Protein AF-A0A519LIJ9-F1 (afdb_monomer)

Solvent-accessible surface area (backbone atoms only — not comparable to full-atom values): 8384 Å² total; per-residue (Å²): 132,85,78,81,72,78,84,76,59,43,42,56,76,74,55,49,62,75,61,41,42,71,40,73,87,28,46,74,71,52,28,52,44,51,52,51,51,30,61,72,61,62,35,51,76,47,70,71,61,56,77,72,38,86,88,65,50,74,67,36,50,51,51,48,61,74,46,33,39,59,84,62,71,52,95,62,85,59,42,48,68,72,75,59,50,60,76,62,45,32,67,41,87,88,27,52,56,72,49,24,49,50,51,54,51,48,35,77,74,73,47,76,53,84,50,63,71,58,54,54,72,43,86,86,50,64,61,94,45,40,74,66,53,46,75,47,48,36,100

Sequence (139 aa):
FTKKEKITLIDINQATQEDLVKIYGVGEALSSRILKQKEILGGFVSMDQLTEVWGLSPEVLYELNAHFKVYALPNFKKIPINDISLKELAQFPYFKYALAKQIITYRSMNGDFENIEDLAKIKGFPVEKAKIISLYLEF

Mean predicted aligned error: 4.39 Å

Secondary structure (DSSP, 8-state):
--------PEETTT--HHHHHTSTT--HHHHHHHHHHHHHHTS-SSGGGGGGSTT--HHHHHHHHHHEE--S---PPPEETTT--HHHHTTSTT--HHHHHHHHHHHHHH----SHHHHHTSTT--GGGHHHHHTTEE-

pLDDT: mean 93.41, std 10.85, range [40.66, 98.44]

Foldseek 3Di:
DPPPPPLPAAALLPDDLVNLCVFPPRDSVQSVQSVVLCVLQVHDPFLVSSVVRPPQDPVSSVSNVSRHGNPDDRPDDADALLPDDLVVQCSHPQDHSVLSVQSVVCCVVPNDDPALVSSVVGPPRPPVCSVVSRVRHDD

Radius of gyration: 17.84 Å; Cα contacts (8 Å, |Δi|>4): 144; chains: 1; bounding box: 52×22×47 Å

Nearest PDB structures (foldseek):
  8dss-assembly1_B  TM=8.413E-01  e=9.266E-03  Geobacillus stearothermophilus ATCC 7953
  2edu-assembly1_A  TM=7.981E-01  e=2.517E-01  Homo sapiens
  2oce-assembly1_A  TM=5.602E-01  e=5.238E-02  Pseudomonas aeruginosa PAO1
  3bzk-assembly1_A  TM=4.639E-01  e=2.736E-02  Pseudomonas aeruginosa
  5ol9-assembly1_A  TM=8.699E-01  e=1.277E+00  Homo sapiens

Structure (mmCIF, N/CA/C/O backbone):
data_AF-A0A519LIJ9-F1
#
_entry.id   AF-A0A519LIJ9-F1
#
loop_
_atom_site.group_PDB
_atom_site.id
_atom_site.type_symbol
_atom_site.label_atom_id
_atom_site.label_alt_id
_atom_site.label_comp_id
_atom_site.label_asym_id
_atom_site.label_entity_id
_atom_site.label_seq_id
_atom_site.pdbx_PDB_ins_code
_atom_site.Cartn_x
_atom_site.Cartn_y
_atom_site.Cartn_z
_atom_site.occupancy
_atom_site.B_iso_or_equiv
_atom_site.auth_seq_id
_atom_site.auth_comp_id
_atom_site.auth_asym_id
_atom_site.auth_atom_id
_atom_site.pdbx_PDB_model_num
ATOM 1 N N . PHE A 1 1 ? -36.234 -8.475 23.814 1.00 40.66 1 PHE A N 1
ATOM 2 C CA . PHE A 1 1 ? -35.790 -8.593 22.412 1.00 40.66 1 PHE A CA 1
ATOM 3 C C . PHE A 1 1 ? -34.595 -7.681 22.208 1.00 40.66 1 PHE A C 1
ATOM 5 O O . PHE A 1 1 ? -34.769 -6.470 22.145 1.00 40.66 1 PHE A O 1
ATOM 12 N N . THR A 1 2 ? -33.383 -8.229 22.195 1.00 43.28 2 THR A N 1
ATOM 13 C CA . THR A 1 2 ? -32.171 -7.442 21.947 1.00 43.28 2 THR A CA 1
ATOM 14 C C . THR A 1 2 ? -32.176 -7.048 20.475 1.00 43.28 2 THR A C 1
ATOM 16 O O . THR A 1 2 ? -32.099 -7.903 19.592 1.00 43.28 2 THR A O 1
ATOM 19 N N . LYS A 1 3 ? -32.382 -5.758 20.209 1.00 46.19 3 LYS A N 1
ATOM 20 C CA . LYS A 1 3 ? -32.336 -5.169 18.872 1.00 46.19 3 LYS A CA 1
ATOM 21 C C . LYS A 1 3 ? -30.927 -5.451 18.338 1.00 46.19 3 LYS A C 1
ATOM 23 O O . LYS A 1 3 ? -29.969 -4.919 18.882 1.00 46.19 3 LYS A O 1
ATOM 28 N N . LYS A 1 4 ? -30.783 -6.347 17.352 1.00 48.00 4 LYS A N 1
ATOM 29 C CA . LYS A 1 4 ? -29.522 -6.502 16.610 1.00 48.00 4 LYS A CA 1
ATOM 30 C C . LYS A 1 4 ? -29.257 -5.155 15.946 1.00 48.00 4 LYS A C 1
ATOM 32 O O . LYS A 1 4 ? -29.881 -4.844 14.931 1.00 48.00 4 LYS A O 1
ATOM 37 N N . GLU A 1 5 ? -28.425 -4.327 16.564 1.00 51.50 5 GLU A N 1
ATOM 38 C CA . GLU A 1 5 ? -27.929 -3.118 15.926 1.00 51.50 5 GLU A CA 1
ATOM 39 C C . GLU A 1 5 ? -27.228 -3.551 14.640 1.00 51.50 5 GLU A C 1
ATOM 41 O O . GLU A 1 5 ? -26.376 -4.443 14.641 1.00 51.50 5 GLU A O 1
ATOM 46 N N . LYS A 1 6 ? -27.660 -2.990 13.508 1.00 51.81 6 LYS A N 1
ATOM 47 C CA . LYS A 1 6 ? -26.909 -3.127 12.265 1.00 51.81 6 LYS A CA 1
ATOM 48 C C . LYS A 1 6 ? -25.555 -2.483 12.528 1.00 51.81 6 LYS A C 1
ATOM 50 O O . LYS A 1 6 ? -25.492 -1.265 12.650 1.00 51.81 6 LYS A O 1
ATOM 55 N N . ILE A 1 7 ? -24.504 -3.291 12.602 1.00 60.12 7 ILE A N 1
ATOM 56 C CA . ILE A 1 7 ? -23.131 -2.799 12.550 1.00 60.12 7 ILE A CA 1
ATOM 57 C C . ILE A 1 7 ? -22.961 -2.196 11.154 1.00 60.12 7 ILE A C 1
ATOM 59 O O . ILE A 1 7 ? -22.754 -2.903 10.168 1.00 60.12 7 ILE A O 1
ATOM 63 N N . THR A 1 8 ? -23.172 -0.890 11.034 1.00 69.50 8 THR A N 1
ATOM 64 C CA . THR A 1 8 ? -22.807 -0.138 9.837 1.00 69.50 8 THR A CA 1
ATOM 65 C C . THR A 1 8 ? -21.305 0.055 9.874 1.00 69.50 8 THR A C 1
ATOM 67 O O . THR A 1 8 ? -20.809 0.879 10.637 1.00 69.50 8 THR A O 1
ATOM 70 N N . LEU A 1 9 ? -20.597 -0.740 9.071 1.00 84.06 9 LEU A N 1
ATOM 71 C CA . LEU A 1 9 ? -19.153 -0.617 8.909 1.00 84.06 9 LEU A CA 1
ATOM 72 C C . LEU A 1 9 ? -18.823 0.775 8.368 1.00 84.06 9 LEU A C 1
ATOM 74 O O . LEU A 1 9 ? -19.487 1.242 7.437 1.00 84.06 9 LEU A O 1
ATOM 78 N N . ILE A 1 10 ? -17.797 1.403 8.928 1.00 91.94 10 ILE A N 1
ATOM 79 C CA . ILE A 1 10 ? -17.281 2.702 8.483 1.00 91.94 10 ILE A CA 1
ATOM 80 C C . ILE A 1 10 ? -16.267 2.464 7.353 1.00 91.94 10 ILE A C 1
ATOM 82 O O . ILE A 1 10 ? -15.589 1.434 7.325 1.00 91.94 10 ILE A O 1
ATOM 86 N N . ASP A 1 11 ? -16.152 3.393 6.400 1.00 95.38 11 ASP A N 1
ATOM 87 C CA . ASP A 1 11 ? -15.050 3.325 5.436 1.00 95.38 11 ASP A CA 1
ATOM 88 C C . ASP A 1 11 ? -13.720 3.601 6.151 1.00 95.38 11 ASP A C 1
ATOM 90 O O . ASP A 1 11 ? -13.544 4.678 6.724 1.00 95.38 11 ASP A O 1
ATOM 94 N N . ILE A 1 12 ? -12.764 2.671 6.096 1.00 96.81 12 ILE A N 1
ATOM 95 C CA . ILE A 1 12 ? -11.441 2.846 6.719 1.00 96.81 12 ILE A CA 1
ATOM 96 C C . ILE A 1 12 ? -10.719 4.101 6.208 1.00 96.81 12 ILE A C 1
ATOM 98 O O . ILE A 1 12 ? -9.953 4.734 6.936 1.00 96.81 12 ILE A O 1
ATOM 102 N N . ASN A 1 13 ? -10.982 4.512 4.965 1.00 96.81 13 ASN A N 1
ATOM 103 C CA . ASN A 1 13 ? -10.385 5.711 4.396 1.00 96.81 13 ASN A CA 1
ATOM 104 C C . ASN A 1 13 ? -10.968 7.000 4.986 1.00 96.81 13 ASN A C 1
ATOM 106 O O . ASN A 1 13 ? -10.264 8.012 5.029 1.00 96.81 13 ASN A O 1
ATOM 110 N N . GLN A 1 14 ? -12.200 6.945 5.497 1.00 95.31 14 GLN A N 1
ATOM 111 C CA . GLN A 1 14 ? -12.881 8.049 6.182 1.00 95.31 14 GLN A CA 1
ATOM 112 C C . GLN A 1 14 ? -12.720 8.001 7.707 1.00 95.31 14 GLN A C 1
ATOM 114 O O . GLN A 1 14 ? -13.054 8.973 8.377 1.00 95.31 14 GLN A O 1
ATOM 119 N N . ALA A 1 15 ? -12.190 6.904 8.256 1.00 95.69 15 ALA A N 1
ATOM 120 C CA . ALA A 1 15 ? -11.981 6.754 9.690 1.00 95.69 15 ALA A CA 1
ATOM 121 C C . ALA A 1 15 ? -11.033 7.834 10.239 1.00 95.69 15 ALA A C 1
ATOM 123 O O . ALA A 1 15 ? -9.942 8.066 9.690 1.00 95.69 15 ALA A O 1
ATOM 124 N N . THR A 1 16 ? -11.450 8.465 11.338 1.00 96.69 16 THR A N 1
ATOM 125 C CA . THR A 1 16 ? -10.621 9.395 12.115 1.00 96.69 16 THR A CA 1
ATOM 126 C C . THR A 1 16 ? -9.837 8.657 13.201 1.00 96.69 16 THR A C 1
ATOM 128 O O . THR A 1 16 ? -10.018 7.457 13.428 1.00 96.69 16 THR A O 1
ATOM 131 N N . GLN A 1 17 ? -8.947 9.365 13.903 1.00 97.19 17 GLN A N 1
ATOM 132 C CA . GLN A 1 17 ? -8.235 8.780 15.038 1.00 97.19 17 GLN A CA 1
ATOM 133 C C . GLN A 1 17 ? -9.209 8.342 16.139 1.00 97.19 17 GLN A C 1
ATOM 135 O O . GLN A 1 17 ? -9.054 7.260 16.703 1.00 97.19 17 GLN A O 1
ATOM 140 N N . GLU A 1 18 ? -10.234 9.152 16.400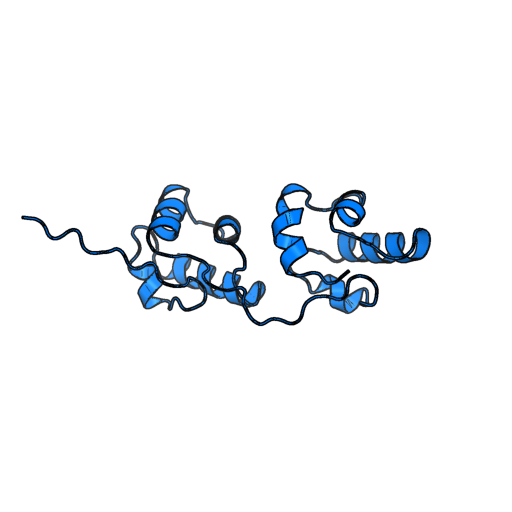 1.00 96.62 18 GLU A N 1
ATOM 141 C CA . GLU A 1 18 ? -11.272 8.884 17.394 1.00 96.62 18 GLU A CA 1
ATOM 142 C C . GLU A 1 18 ? -12.078 7.630 17.050 1.00 96.62 18 GLU A C 1
ATOM 144 O O . GLU A 1 18 ? -12.467 6.892 17.951 1.00 96.62 18 GLU A O 1
ATOM 149 N N . ASP A 1 19 ? -12.324 7.360 15.766 1.00 96.62 19 ASP A N 1
ATOM 150 C CA . ASP A 1 19 ? -13.001 6.133 15.343 1.00 96.62 19 ASP A CA 1
ATOM 151 C C . ASP A 1 19 ? -12.127 4.896 15.534 1.00 96.62 19 ASP A C 1
ATOM 153 O O . ASP A 1 19 ? -12.615 3.862 15.986 1.00 96.62 19 ASP A O 1
ATOM 157 N N . LEU A 1 20 ? -10.830 5.007 15.242 1.00 97.38 20 LEU A N 1
ATOM 158 C CA . LEU A 1 20 ? -9.885 3.901 15.393 1.00 97.38 20 LEU A CA 1
ATOM 159 C C . LEU A 1 20 ? -9.658 3.537 16.864 1.00 97.38 20 LEU A C 1
ATOM 161 O O . LEU A 1 20 ? -9.615 2.355 17.184 1.00 97.38 20 LEU A O 1
ATOM 165 N N . VAL A 1 21 ? -9.554 4.521 17.763 1.00 97.38 21 VAL A N 1
ATOM 166 C CA . VAL A 1 21 ? -9.304 4.276 19.199 1.00 97.38 21 VAL A CA 1
ATOM 167 C C . VAL A 1 21 ? -10.494 3.604 19.906 1.00 97.38 21 VAL A C 1
ATOM 169 O O . VAL A 1 21 ? -10.325 2.990 20.957 1.00 97.38 21 VAL A O 1
ATOM 172 N N . LYS A 1 22 ? -11.703 3.649 19.326 1.00 95.38 22 LYS A N 1
ATOM 173 C CA . LYS A 1 22 ? -12.862 2.891 19.839 1.00 95.38 22 LYS A CA 1
ATOM 174 C C . LYS A 1 22 ? -12.698 1.379 19.672 1.00 95.38 22 LYS A C 1
ATOM 176 O O . LYS A 1 22 ? -13.404 0.622 20.336 1.00 95.38 22 LYS A O 1
ATOM 181 N N . ILE A 1 23 ? -11.807 0.936 18.785 1.00 95.75 23 ILE A N 1
ATOM 182 C CA . ILE A 1 23 ? -11.583 -0.483 18.531 1.00 95.75 23 ILE A CA 1
ATOM 183 C C . ILE A 1 23 ? -10.745 -1.082 19.652 1.00 95.75 23 ILE A C 1
ATOM 185 O O . ILE A 1 23 ? -9.678 -0.574 20.005 1.00 95.75 23 ILE A O 1
ATOM 189 N N . TYR A 1 24 ? -11.215 -2.202 20.195 1.00 94.50 24 TYR A N 1
ATOM 190 C CA . TYR A 1 24 ? -10.497 -2.906 21.245 1.00 94.50 24 TYR A CA 1
ATOM 191 C C . TYR A 1 24 ? -9.078 -3.278 20.786 1.00 94.50 24 TYR A C 1
ATOM 193 O O . TYR A 1 24 ? -8.873 -3.850 19.718 1.00 94.50 24 TYR A O 1
ATOM 201 N N . GLY A 1 25 ? -8.086 -2.920 21.603 1.00 95.00 25 GLY A N 1
ATOM 202 C CA . GLY A 1 25 ? -6.671 -3.136 21.301 1.00 95.00 25 GLY A CA 1
ATOM 203 C C . GLY A 1 25 ? -6.025 -2.074 20.403 1.00 95.00 25 GLY A C 1
ATOM 204 O O . GLY A 1 25 ? -4.813 -2.131 20.210 1.00 95.00 25 GLY A O 1
ATOM 205 N N . VAL A 1 26 ? -6.764 -1.068 19.916 1.00 97.50 26 VAL A N 1
ATOM 206 C CA . VAL A 1 26 ? -6.208 0.083 19.185 1.00 97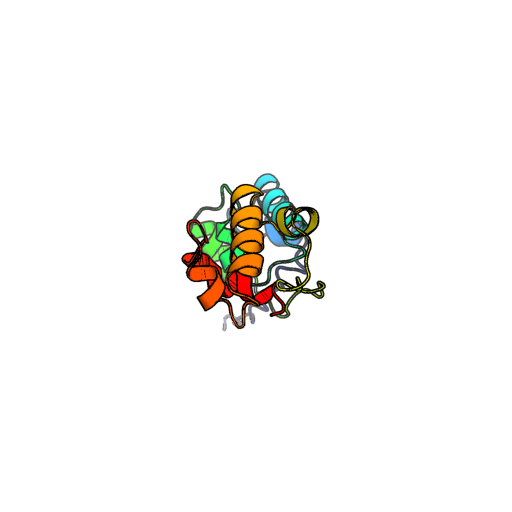.50 26 VAL A CA 1
ATOM 207 C C . VAL A 1 26 ? -6.112 1.294 20.114 1.00 97.50 26 VAL A C 1
ATOM 209 O O . VAL A 1 26 ? -7.083 1.996 20.358 1.00 97.50 26 VAL A O 1
ATOM 212 N N . GLY A 1 27 ? -4.916 1.566 20.636 1.00 96.56 27 GLY A N 1
ATOM 213 C CA . GLY A 1 27 ? -4.622 2.821 21.344 1.00 96.56 27 GLY A CA 1
ATOM 214 C C . GLY A 1 27 ? -4.117 3.929 20.411 1.00 96.56 27 GLY A C 1
ATOM 215 O O . GLY A 1 27 ? -3.895 3.697 19.221 1.00 96.56 27 GLY A O 1
ATOM 216 N N . GLU A 1 28 ? -3.826 5.110 20.971 1.00 97.12 28 GLU A N 1
ATOM 217 C CA . GLU A 1 28 ? -3.351 6.293 20.223 1.00 97.12 28 GLU A CA 1
ATOM 218 C C . GLU A 1 28 ? -2.140 6.013 19.317 1.00 97.12 28 GLU A C 1
ATOM 220 O O . GLU A 1 28 ? -2.035 6.526 18.200 1.00 97.12 28 GLU A O 1
ATOM 225 N N . ALA A 1 29 ? -1.212 5.174 19.782 1.00 97.44 29 ALA A N 1
ATOM 226 C CA . ALA A 1 29 ? -0.021 4.822 19.021 1.00 97.44 29 ALA A CA 1
ATOM 227 C C . ALA A 1 29 ? -0.353 3.985 17.775 1.00 97.44 29 ALA A C 1
ATOM 229 O O . ALA A 1 29 ? 0.226 4.213 16.713 1.00 97.44 29 ALA A O 1
ATOM 230 N N . LEU A 1 30 ? -1.273 3.022 17.886 1.00 97.94 30 LEU A N 1
ATOM 231 C CA . LEU A 1 30 ? -1.670 2.166 16.766 1.00 97.94 30 LEU A CA 1
ATOM 232 C C . LEU A 1 30 ? -2.574 2.919 15.792 1.00 97.94 30 LEU A C 1
ATOM 234 O O . LEU A 1 30 ? -2.344 2.839 14.587 1.00 97.94 30 LEU A O 1
ATOM 238 N N . SER A 1 31 ? -3.514 3.727 16.291 1.00 98.06 31 SER A N 1
ATOM 239 C CA . SER A 1 31 ? -4.347 4.582 15.441 1.00 98.06 31 SER A CA 1
ATOM 240 C C . SER A 1 31 ? -3.490 5.535 14.601 1.00 98.06 31 SER A C 1
ATOM 242 O O . SER A 1 31 ? -3.690 5.651 13.395 1.00 98.06 31 SER A O 1
ATOM 244 N N . SER A 1 32 ? -2.464 6.147 15.206 1.00 98.19 32 SER A N 1
ATOM 245 C CA . SER A 1 32 ? -1.532 7.039 14.502 1.00 98.19 32 SER A CA 1
ATOM 246 C C . SER A 1 32 ? -0.749 6.313 13.404 1.00 98.19 32 SER A C 1
ATOM 248 O O . SER A 1 32 ? -0.514 6.868 12.333 1.00 9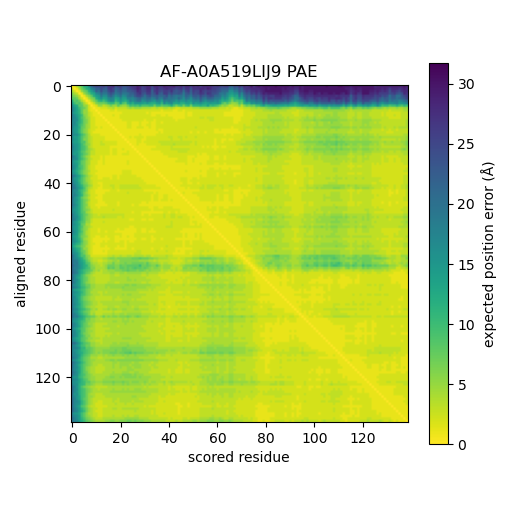8.19 32 SER A O 1
ATOM 250 N N . ARG A 1 33 ? -0.357 5.051 13.632 1.00 98.25 33 ARG A N 1
ATOM 251 C CA . ARG A 1 33 ? 0.327 4.236 12.614 1.00 98.25 33 ARG A CA 1
ATOM 252 C C . ARG A 1 33 ? -0.596 3.856 11.464 1.00 98.25 33 ARG A C 1
ATOM 254 O O . ARG A 1 33 ? -0.153 3.910 10.323 1.00 98.25 33 ARG A O 1
ATOM 261 N N . ILE A 1 34 ? -1.852 3.507 11.748 1.00 98.44 34 ILE A N 1
ATOM 262 C CA . ILE A 1 34 ? -2.860 3.210 10.719 1.00 98.44 34 ILE A CA 1
ATOM 263 C C . ILE A 1 34 ? -3.072 4.439 9.830 1.00 98.44 34 ILE A C 1
ATOM 265 O O . ILE A 1 34 ? -3.004 4.328 8.608 1.00 98.44 34 ILE A O 1
ATOM 269 N N . LEU A 1 35 ? -3.259 5.620 10.428 1.00 98.12 35 LEU A N 1
ATOM 270 C CA . LEU A 1 35 ? -3.437 6.867 9.679 1.00 98.12 35 LEU A CA 1
ATOM 271 C C . LEU A 1 35 ? -2.193 7.227 8.859 1.00 98.12 35 LEU A C 1
ATOM 273 O O . LEU A 1 35 ? -2.312 7.535 7.677 1.00 98.12 35 LEU A O 1
ATOM 277 N N . LYS A 1 36 ? -0.994 7.090 9.432 1.00 97.75 36 LYS A N 1
ATOM 278 C CA . LYS A 1 36 ? 0.257 7.300 8.692 1.00 97.75 36 LYS A CA 1
ATOM 279 C C . LYS A 1 36 ? 0.415 6.320 7.526 1.00 97.75 36 LYS A C 1
ATOM 281 O O . LYS A 1 36 ? 0.869 6.706 6.453 1.00 97.75 36 LYS A O 1
ATOM 286 N N . GLN A 1 37 ? 0.041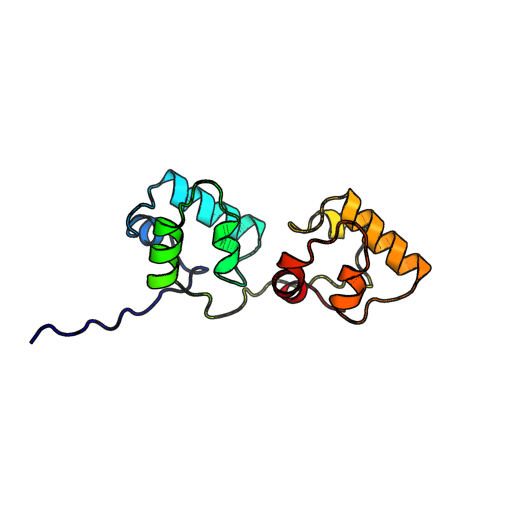 5.054 7.710 1.00 97.75 37 GLN A N 1
ATOM 287 C CA . GLN A 1 37 ? 0.064 4.071 6.628 1.00 97.75 37 GLN A CA 1
ATOM 288 C C . GLN A 1 37 ? -0.933 4.441 5.522 1.00 97.75 37 GLN A C 1
ATOM 290 O O . GLN A 1 37 ? -0.587 4.344 4.345 1.00 97.75 37 GLN A O 1
ATOM 295 N N . LYS A 1 38 ? -2.129 4.923 5.889 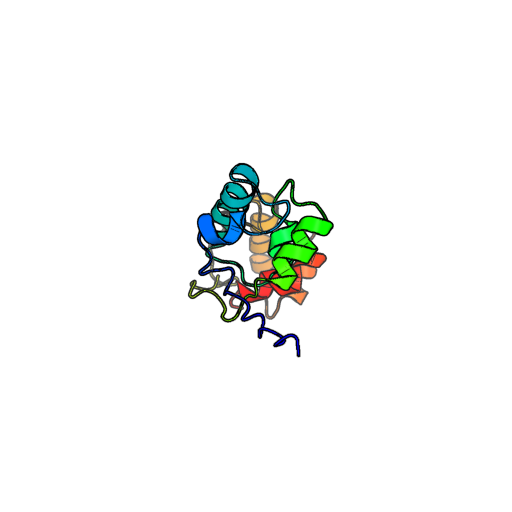1.00 96.56 38 LYS A N 1
ATOM 296 C CA . LYS A 1 38 ? -3.119 5.458 4.945 1.00 96.56 38 LYS A CA 1
ATOM 297 C C . LYS A 1 38 ? -2.518 6.582 4.100 1.00 96.56 38 LYS A C 1
ATOM 299 O O . LYS A 1 38 ? -2.646 6.550 2.882 1.00 96.56 38 LYS A O 1
ATOM 304 N N . GLU A 1 39 ? -1.831 7.537 4.726 1.00 94.81 39 GLU A N 1
ATOM 305 C CA . GLU A 1 39 ? -1.167 8.648 4.027 1.00 94.81 39 GLU A CA 1
ATOM 306 C C . GLU A 1 39 ? -0.083 8.163 3.055 1.00 94.81 39 GLU A C 1
ATOM 308 O O . GLU A 1 39 ? -0.070 8.584 1.902 1.00 94.81 39 GLU A O 1
ATOM 313 N N . ILE A 1 40 ? 0.783 7.237 3.485 1.00 93.81 40 ILE A N 1
ATOM 314 C CA . ILE A 1 40 ? 1.851 6.666 2.643 1.00 93.81 40 ILE A CA 1
ATOM 315 C C . ILE A 1 40 ? 1.278 5.978 1.396 1.00 93.81 40 ILE A C 1
ATOM 317 O O . ILE A 1 40 ? 1.861 6.072 0.318 1.00 93.81 40 ILE A O 1
ATOM 321 N N . LEU A 1 41 ? 0.149 5.280 1.539 1.00 94.25 41 LEU A N 1
ATOM 322 C CA . LEU A 1 41 ? -0.506 4.551 0.450 1.00 94.25 41 LEU A CA 1
ATOM 323 C C . LEU A 1 41 ? -1.417 5.431 -0.422 1.00 94.25 41 LEU A C 1
ATOM 325 O O . LEU A 1 41 ? -1.890 4.960 -1.455 1.00 94.25 41 LEU A O 1
ATOM 329 N N . GLY A 1 42 ? -1.688 6.677 -0.017 1.00 92.56 42 GLY A N 1
ATOM 330 C CA . GLY A 1 42 ? -2.707 7.520 -0.654 1.00 92.56 42 GLY A CA 1
ATOM 331 C C . GLY A 1 42 ? -4.140 7.020 -0.419 1.00 92.56 42 GLY A C 1
ATOM 332 O O . GLY A 1 42 ? -5.042 7.327 -1.196 1.00 92.56 42 GLY A O 1
ATOM 333 N N . GLY A 1 43 ? -4.340 6.236 0.642 1.00 95.50 43 GLY A N 1
ATOM 334 C CA . GLY A 1 43 ? -5.567 5.514 0.961 1.00 95.50 43 GLY A CA 1
ATOM 335 C C . GLY A 1 43 ? -5.422 3.996 0.813 1.00 95.50 43 GLY A C 1
ATOM 336 O O . GLY A 1 43 ? -4.651 3.485 -0.002 1.00 95.50 43 GLY A O 1
ATOM 337 N N . PHE A 1 44 ? -6.186 3.264 1.617 1.00 97.38 44 PHE A N 1
ATOM 338 C CA . PHE A 1 44 ? -6.282 1.814 1.544 1.00 97.38 44 PHE A CA 1
ATOM 339 C C . PHE A 1 44 ? -7.186 1.400 0.380 1.00 97.38 44 PHE A C 1
ATOM 341 O O . PHE A 1 44 ? -8.340 1.817 0.291 1.00 97.38 44 PHE A O 1
ATOM 348 N N . VAL A 1 45 ? -6.670 0.542 -0.493 1.00 96.75 45 VAL A N 1
ATOM 349 C CA . VAL A 1 45 ? -7.424 -0.131 -1.561 1.00 96.75 45 VAL A CA 1
ATOM 350 C C . VAL A 1 45 ? -7.944 -1.502 -1.125 1.00 96.75 45 VAL A C 1
ATOM 352 O O . VAL A 1 45 ? -8.865 -2.034 -1.737 1.00 96.75 45 VAL A O 1
ATOM 355 N N . SER A 1 46 ? -7.367 -2.077 -0.065 1.00 96.62 46 SER A N 1
ATOM 356 C CA . SER A 1 46 ? -7.805 -3.328 0.560 1.00 96.62 46 SER A CA 1
ATOM 357 C C . SER A 1 46 ? -7.597 -3.269 2.072 1.00 96.62 46 SER A C 1
ATOM 359 O O . SER A 1 46 ? -6.617 -2.691 2.542 1.00 96.62 46 SER A O 1
ATOM 361 N N . MET A 1 47 ? -8.478 -3.924 2.833 1.00 96.62 47 MET A N 1
ATOM 362 C CA . MET A 1 47 ? -8.298 -4.101 4.280 1.00 96.62 47 MET A CA 1
ATOM 363 C C . MET A 1 47 ? -7.046 -4.921 4.612 1.00 96.62 47 MET A C 1
ATOM 365 O O . MET A 1 47 ? -6.448 -4.713 5.666 1.00 96.62 47 MET A O 1
ATOM 369 N N . ASP A 1 48 ? -6.590 -5.779 3.694 1.00 96.06 48 ASP A N 1
ATOM 370 C CA . ASP A 1 48 ? -5.361 -6.564 3.860 1.00 96.06 48 ASP A CA 1
ATOM 371 C C . ASP A 1 48 ? -4.128 -5.670 4.051 1.00 96.06 48 ASP A C 1
ATOM 373 O O . ASP A 1 48 ? -3.174 -6.058 4.712 1.00 96.06 48 ASP A O 1
ATOM 377 N N . GLN A 1 49 ? -4.144 -4.432 3.548 1.00 97.25 49 GLN A N 1
ATOM 378 C CA . GLN A 1 49 ? -3.031 -3.498 3.741 1.00 97.25 49 GLN A CA 1
ATOM 379 C C . GLN A 1 49 ? -2.846 -3.086 5.211 1.00 97.25 49 GLN A C 1
ATOM 381 O O . GLN A 1 49 ? -1.775 -2.599 5.575 1.00 97.25 49 GLN A O 1
ATOM 386 N N . LEU A 1 50 ? -3.835 -3.319 6.083 1.00 97.62 50 LEU A N 1
ATOM 387 C CA . LEU A 1 50 ? -3.664 -3.135 7.525 1.00 97.62 50 LEU A CA 1
ATOM 388 C C . LEU A 1 50 ? -2.641 -4.111 8.111 1.00 97.62 50 LEU A C 1
ATOM 390 O O . LEU A 1 50 ? -1.976 -3.758 9.080 1.00 97.62 50 LEU A O 1
ATOM 394 N N . THR A 1 51 ? -2.424 -5.288 7.511 1.00 96.44 51 THR A N 1
ATOM 395 C CA . THR A 1 51 ? -1.375 -6.215 7.976 1.00 96.44 51 THR A CA 1
ATOM 396 C C . THR A 1 51 ? 0.033 -5.652 7.776 1.00 96.44 51 THR A C 1
ATOM 398 O O . THR A 1 51 ? 0.997 -6.181 8.321 1.00 96.44 51 THR A O 1
ATOM 401 N N . GLU A 1 52 ? 0.174 -4.590 6.978 1.00 94.94 52 GLU A N 1
ATOM 402 C CA . GLU A 1 52 ? 1.437 -3.881 6.767 1.00 94.94 52 GLU A CA 1
ATOM 403 C C . GLU A 1 52 ? 1.732 -2.866 7.885 1.00 94.94 52 GLU A C 1
ATOM 405 O O . GLU A 1 52 ? 2.856 -2.374 8.003 1.00 94.94 52 GLU A O 1
ATOM 410 N N . VAL A 1 53 ? 0.744 -2.568 8.738 1.00 97.06 53 VAL A N 1
ATOM 411 C CA . VAL A 1 53 ? 0.904 -1.681 9.890 1.00 97.06 53 VAL A CA 1
ATOM 412 C C . VAL A 1 53 ? 1.551 -2.450 11.038 1.00 97.06 53 VAL A C 1
ATOM 414 O O . VAL A 1 53 ? 0.968 -3.348 11.646 1.00 97.06 53 VAL A O 1
ATOM 417 N N . TRP A 1 54 ? 2.777 -2.068 11.381 1.00 95.56 54 TRP A N 1
ATOM 418 C CA . TRP A 1 54 ? 3.529 -2.743 12.433 1.00 95.56 54 TRP A CA 1
ATOM 419 C C . TRP A 1 54 ? 2.900 -2.564 13.828 1.00 95.56 54 TRP A C 1
ATOM 421 O O . TRP A 1 54 ? 2.540 -1.461 14.262 1.00 95.56 54 TRP A O 1
ATOM 431 N N . GLY A 1 55 ? 2.845 -3.670 14.571 1.00 95.00 55 GLY A N 1
ATOM 432 C CA . GLY A 1 55 ? 2.313 -3.719 15.933 1.00 95.00 55 GLY A CA 1
ATOM 433 C C . GLY A 1 55 ? 0.811 -3.992 16.033 1.00 95.00 55 GLY A C 1
ATOM 434 O O . GLY A 1 55 ? 0.310 -4.029 17.152 1.00 95.00 55 GLY A O 1
ATOM 435 N N . LEU A 1 56 ? 0.102 -4.203 14.917 1.00 97.00 56 LEU A N 1
ATOM 436 C CA . LEU A 1 56 ? -1.249 -4.765 14.961 1.00 97.00 56 LEU A CA 1
ATOM 437 C C . LEU A 1 56 ? -1.164 -6.277 15.184 1.00 97.00 56 LEU A C 1
ATOM 439 O O . LEU A 1 56 ? -0.513 -6.986 14.416 1.00 97.00 56 LEU A O 1
ATOM 443 N N . SER A 1 57 ? -1.803 -6.767 16.246 1.00 97.00 57 SER A N 1
ATOM 444 C CA . SER A 1 57 ? -1.948 -8.205 16.469 1.00 97.00 57 SER A CA 1
ATOM 445 C C . SER A 1 57 ? -3.059 -8.782 15.574 1.00 97.00 57 SER A C 1
ATOM 447 O O . SER A 1 57 ? -3.903 -8.024 15.081 1.00 97.00 57 SER A O 1
ATOM 449 N N . PRO A 1 58 ? -3.103 -10.109 15.360 1.00 97.12 58 PRO A N 1
ATOM 450 C CA . PRO A 1 58 ? -4.194 -10.753 14.627 1.00 97.12 58 PRO A CA 1
ATOM 451 C C . PRO A 1 58 ? -5.583 -10.438 15.200 1.00 97.12 58 PRO A C 1
ATOM 453 O O . PRO A 1 58 ? -6.529 -10.247 14.441 1.00 97.12 58 PRO A O 1
ATOM 456 N N . GLU A 1 59 ? -5.701 -10.322 16.523 1.00 96.88 59 GLU A N 1
ATOM 457 C CA . GLU A 1 59 ? -6.949 -9.976 17.211 1.00 96.88 59 GLU A CA 1
ATOM 458 C C . GLU A 1 59 ? -7.372 -8.539 16.891 1.00 96.88 59 GLU A C 1
ATOM 460 O O . GLU A 1 59 ? -8.531 -8.288 16.577 1.00 96.88 59 GLU A O 1
ATOM 465 N N . VAL A 1 60 ? -6.424 -7.598 16.883 1.00 97.25 60 VAL A N 1
ATOM 466 C CA . VAL A 1 60 ? -6.699 -6.205 16.501 1.00 97.25 60 VAL A CA 1
ATOM 467 C C . VAL A 1 60 ? -7.118 -6.109 15.034 1.00 97.25 60 VAL A C 1
ATOM 469 O O . VAL A 1 60 ? -8.048 -5.379 14.700 1.00 97.25 60 VAL A O 1
ATOM 472 N N . LEU A 1 61 ? -6.464 -6.858 14.142 1.00 97.88 61 LEU A N 1
ATOM 473 C CA . LEU A 1 61 ? -6.852 -6.926 12.731 1.00 97.88 61 LEU A CA 1
ATOM 474 C C . LEU A 1 61 ? -8.258 -7.502 12.556 1.00 97.88 61 LEU A C 1
ATOM 476 O O . LEU A 1 61 ? -9.017 -7.000 11.726 1.00 97.88 61 LEU A O 1
ATOM 480 N N . TYR A 1 62 ? -8.615 -8.526 13.331 1.00 96.69 62 TYR A N 1
ATOM 481 C CA . TYR A 1 62 ? -9.964 -9.080 13.343 1.00 96.69 62 TYR A CA 1
ATOM 482 C C . TYR A 1 62 ? -10.995 -8.017 13.748 1.00 96.69 62 TYR A C 1
ATOM 484 O O . TYR A 1 62 ? -11.960 -7.796 13.016 1.00 96.69 62 TYR A O 1
ATOM 492 N N . GLU A 1 63 ? -10.750 -7.292 14.843 1.00 96.12 63 GLU A N 1
ATOM 493 C CA . GLU A 1 63 ? -11.641 -6.223 15.303 1.00 96.12 63 GLU A CA 1
ATOM 494 C C . GLU A 1 63 ? -11.753 -5.079 14.281 1.00 96.12 63 GLU A C 1
ATOM 496 O O . GLU A 1 63 ? -12.854 -4.609 13.993 1.00 96.12 63 GLU A O 1
ATOM 501 N N . LEU A 1 64 ? -10.646 -4.673 13.651 1.00 96.81 64 LEU A N 1
ATOM 502 C CA . LEU A 1 64 ? -10.659 -3.665 12.585 1.00 96.81 64 LEU A CA 1
ATOM 503 C C . LEU A 1 64 ? -11.501 -4.113 11.381 1.00 96.81 64 LEU A C 1
ATOM 505 O O . LEU A 1 64 ? -12.295 -3.328 10.868 1.00 96.81 64 LEU A O 1
ATOM 509 N N . ASN A 1 65 ? -11.379 -5.371 10.949 1.00 96.00 65 ASN A N 1
ATOM 510 C CA . ASN A 1 65 ? -12.179 -5.921 9.848 1.00 96.00 65 ASN A CA 1
ATOM 511 C C . ASN A 1 65 ? -13.665 -6.093 10.208 1.00 96.00 65 ASN A C 1
ATOM 513 O O . ASN A 1 65 ? -14.516 -6.091 9.320 1.00 96.00 65 ASN A O 1
ATOM 517 N N . ALA A 1 66 ? -13.990 -6.224 11.496 1.00 95.12 66 ALA A N 1
ATOM 518 C CA . ALA A 1 66 ? -15.368 -6.298 11.973 1.00 95.12 66 ALA A CA 1
ATOM 519 C C . ALA A 1 66 ? -16.073 -4.930 12.031 1.00 95.12 66 ALA A C 1
ATOM 521 O O . ALA A 1 66 ? -17.301 -4.898 12.107 1.00 95.12 66 ALA A O 1
ATOM 522 N N . HIS A 1 67 ? -15.326 -3.819 11.988 1.00 95.06 67 HIS A N 1
ATOM 523 C CA . HIS A 1 67 ? -15.862 -2.456 12.137 1.00 95.06 67 HIS A CA 1
ATOM 524 C C . HIS A 1 67 ? -15.633 -1.559 10.916 1.00 95.06 67 HIS A C 1
ATOM 526 O O . HIS A 1 67 ? -16.382 -0.601 10.705 1.00 95.06 67 HIS A O 1
ATOM 532 N N . PHE A 1 68 ? -14.638 -1.876 10.088 1.00 96.88 68 PHE A N 1
ATOM 533 C CA . PHE A 1 68 ? -14.273 -1.087 8.921 1.00 96.88 68 PHE A CA 1
ATOM 534 C C . PHE A 1 68 ? -14.270 -1.906 7.636 1.00 96.88 68 PHE A C 1
ATOM 536 O O . PHE A 1 68 ? -14.109 -3.126 7.632 1.00 96.88 68 PHE A O 1
ATOM 543 N N . LYS A 1 69 ? -14.417 -1.204 6.514 1.00 96.56 69 LYS A N 1
ATOM 544 C CA . LYS A 1 69 ? -14.275 -1.761 5.169 1.00 96.56 69 LYS A CA 1
ATOM 545 C C . LYS A 1 69 ? -13.701 -0.703 4.229 1.00 96.56 69 LYS A C 1
ATOM 547 O O . LYS A 1 69 ? -13.846 0.483 4.483 1.00 96.56 69 LYS A O 1
ATOM 552 N N . VAL A 1 70 ? -13.110 -1.114 3.114 1.00 95.56 70 VAL A N 1
ATOM 553 C CA . VAL A 1 70 ? -12.909 -0.227 1.957 1.00 95.56 70 VAL A CA 1
ATOM 554 C C . VAL A 1 70 ? -14.186 -0.266 1.109 1.00 95.56 70 VAL A C 1
ATOM 556 O O . VAL A 1 70 ? -14.498 -1.313 0.535 1.00 95.56 70 VAL A O 1
ATOM 559 N N . TYR A 1 71 ? -14.964 0.823 1.055 1.00 93.25 71 TYR A N 1
ATOM 560 C CA . TYR A 1 71 ? -16.183 0.865 0.226 1.00 93.25 71 TYR A CA 1
ATOM 561 C C . TYR A 1 71 ? -15.907 1.311 -1.203 1.00 93.25 71 TYR A C 1
ATOM 563 O O . TYR A 1 71 ? -16.533 0.806 -2.134 1.00 93.25 71 TYR A O 1
ATOM 571 N N . ALA A 1 72 ? -14.976 2.244 -1.371 1.00 88.44 72 ALA A N 1
ATOM 572 C CA . ALA A 1 72 ? -14.538 2.726 -2.667 1.00 88.44 72 ALA A CA 1
ATOM 573 C C . ALA A 1 72 ? -13.014 2.803 -2.701 1.00 88.44 72 ALA A C 1
ATOM 575 O O . ALA A 1 72 ? -12.368 3.067 -1.685 1.00 88.44 72 ALA A O 1
ATOM 576 N N . LEU A 1 73 ? -12.446 2.591 -3.889 1.00 90.19 73 LEU A N 1
ATOM 577 C CA . LEU A 1 73 ? -11.035 2.876 -4.097 1.00 90.19 73 LEU A CA 1
ATOM 578 C C . LEU A 1 73 ? -10.802 4.380 -3.894 1.00 90.19 73 LEU A C 1
ATOM 580 O O . LEU A 1 73 ? -11.605 5.186 -4.377 1.00 90.19 73 LEU A O 1
ATOM 584 N N . PRO A 1 74 ? -9.726 4.772 -3.196 1.00 89.75 74 PRO A N 1
ATOM 585 C CA . PRO A 1 74 ? -9.355 6.171 -3.106 1.00 89.75 74 PRO A CA 1
ATOM 586 C C . PRO A 1 74 ? -9.131 6.749 -4.507 1.00 89.75 74 PRO A C 1
ATOM 588 O O . PRO A 1 74 ? -8.638 6.073 -5.411 1.00 89.75 74 PRO A O 1
ATOM 591 N N . ASN A 1 75 ? -9.487 8.019 -4.686 1.00 86.75 75 ASN A N 1
ATOM 592 C CA . ASN A 1 75 ? -9.317 8.713 -5.956 1.00 86.75 75 ASN A CA 1
ATOM 593 C C . ASN A 1 75 ? -7.862 9.190 -6.117 1.00 86.75 75 ASN A C 1
ATOM 595 O O . ASN A 1 75 ? -7.571 10.376 -5.966 1.00 86.75 75 ASN A O 1
ATOM 599 N N . PHE A 1 76 ? -6.940 8.257 -6.364 1.00 86.69 76 PHE A N 1
ATOM 600 C CA . PHE A 1 76 ? -5.562 8.562 -6.750 1.00 86.69 76 PHE A CA 1
ATOM 601 C C . PHE A 1 76 ? -5.351 8.331 -8.250 1.00 86.69 76 PHE A C 1
ATOM 603 O O . PHE A 1 76 ? -6.011 7.503 -8.880 1.00 86.69 76 PHE A O 1
ATOM 610 N N . LYS A 1 77 ? -4.386 9.053 -8.830 1.00 90.25 77 LYS A N 1
ATOM 611 C CA . LYS A 1 77 ? -3.947 8.814 -10.207 1.00 90.25 77 LYS A CA 1
ATOM 612 C C . LYS A 1 77 ? -3.160 7.504 -10.257 1.00 90.25 77 LYS A C 1
ATOM 614 O O . LYS A 1 77 ? -2.200 7.340 -9.505 1.00 90.25 77 LYS A O 1
ATOM 619 N N . LYS A 1 78 ? -3.565 6.591 -11.140 1.00 94.06 78 LYS A N 1
ATOM 620 C CA . LYS A 1 78 ? -2.831 5.350 -11.391 1.00 94.06 78 LYS A CA 1
ATOM 621 C C . LYS A 1 78 ? -1.446 5.628 -11.976 1.00 94.06 78 LYS A C 1
ATOM 623 O O . LYS A 1 78 ? -1.186 6.687 -12.546 1.00 94.06 78 LYS A O 1
ATOM 628 N N . ILE A 1 79 ? -0.554 4.667 -11.788 1.00 96.25 79 ILE A N 1
ATOM 629 C CA . ILE A 1 79 ? 0.835 4.710 -12.232 1.00 96.25 79 ILE A CA 1
ATOM 630 C C . ILE A 1 79 ? 0.905 4.140 -13.654 1.00 96.25 79 ILE A C 1
ATOM 632 O O . ILE A 1 79 ? 0.708 2.932 -13.788 1.00 96.25 79 ILE A O 1
ATOM 636 N N . PRO A 1 80 ? 1.218 4.950 -14.685 1.00 97.81 80 PRO A N 1
ATOM 637 C CA . PRO A 1 80 ? 1.378 4.462 -16.054 1.00 97.81 80 PRO A CA 1
ATOM 638 C C . PRO A 1 80 ? 2.699 3.692 -16.162 1.00 97.81 80 PRO A C 1
ATOM 640 O O . PRO A 1 80 ? 3.761 4.279 -16.376 1.00 97.81 80 PRO A O 1
ATOM 643 N N . ILE A 1 81 ? 2.670 2.378 -15.929 1.00 98.12 81 ILE A N 1
ATOM 644 C CA . ILE A 1 81 ? 3.882 1.566 -15.728 1.00 98.12 81 ILE A CA 1
ATOM 645 C C . ILE A 1 81 ? 4.776 1.528 -16.974 1.00 98.12 81 ILE A C 1
ATOM 647 O O . ILE A 1 81 ? 6.000 1.402 -16.854 1.00 98.12 81 ILE A O 1
ATOM 651 N N . ASN A 1 82 ? 4.186 1.703 -18.156 1.00 98.31 82 ASN A N 1
ATOM 652 C CA . ASN A 1 82 ? 4.888 1.680 -19.433 1.00 98.31 82 ASN A CA 1
ATOM 653 C C . ASN A 1 82 ? 5.572 3.017 -19.779 1.00 98.31 82 ASN A C 1
ATOM 655 O O . ASN A 1 82 ? 6.636 3.019 -20.392 1.00 98.31 82 ASN A O 1
ATOM 659 N N . ASP A 1 83 ? 5.100 4.135 -19.222 1.00 97.94 83 ASP A N 1
ATOM 660 C CA . ASP A 1 83 ? 5.655 5.467 -19.512 1.00 97.94 83 ASP A CA 1
ATOM 661 C C . ASP A 1 83 ? 6.430 6.095 -18.344 1.00 97.94 83 ASP A C 1
ATOM 663 O O . ASP A 1 83 ? 7.243 7.001 -18.534 1.00 97.94 83 ASP A O 1
ATOM 667 N N . ILE A 1 84 ? 6.218 5.619 -17.113 1.00 98.06 84 ILE A N 1
ATOM 668 C CA . ILE A 1 84 ? 6.788 6.239 -15.910 1.00 98.06 84 ILE A CA 1
ATOM 669 C C . ILE A 1 84 ? 8.323 6.192 -15.883 1.00 98.06 84 ILE A C 1
ATOM 671 O O . ILE A 1 84 ? 8.957 5.223 -16.324 1.00 98.06 84 ILE A O 1
ATOM 675 N N . SER A 1 85 ? 8.937 7.236 -15.318 1.00 97.75 85 SER A N 1
ATOM 676 C CA . SER A 1 85 ? 10.382 7.291 -15.094 1.00 97.75 85 SER A CA 1
ATOM 677 C C . SER A 1 85 ? 10.819 6.463 -13.878 1.00 97.75 85 SER A C 1
ATOM 679 O O . SER A 1 85 ? 10.066 6.252 -12.929 1.00 97.75 85 SER A O 1
ATOM 6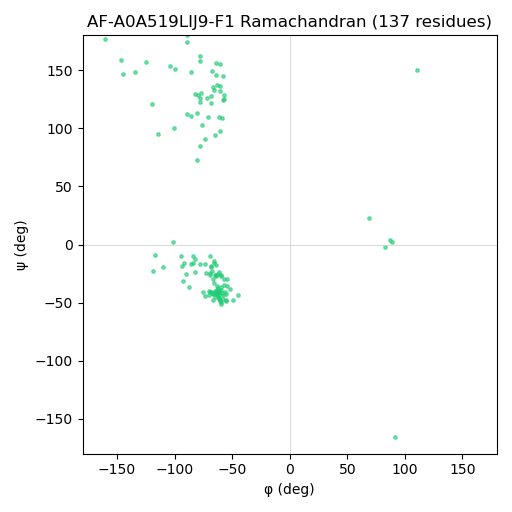81 N N . LEU A 1 86 ? 12.095 6.058 -13.835 1.00 97.62 86 LEU A N 1
ATOM 682 C CA . LEU A 1 86 ? 12.662 5.362 -12.670 1.00 97.62 86 LEU A CA 1
ATOM 683 C C . LEU A 1 86 ? 12.504 6.167 -11.369 1.00 97.62 86 LEU A C 1
ATOM 685 O O . LEU A 1 86 ? 12.222 5.596 -10.318 1.00 97.62 86 LEU A O 1
ATOM 689 N N . LYS A 1 87 ? 12.719 7.487 -11.433 1.00 96.56 87 LYS A N 1
ATOM 690 C CA . LYS A 1 87 ? 12.676 8.359 -10.254 1.00 96.56 87 LYS A CA 1
ATOM 691 C C . LYS A 1 87 ? 11.276 8.395 -9.648 1.00 96.56 87 LYS A C 1
ATOM 693 O O . LYS A 1 87 ? 11.162 8.348 -8.430 1.00 96.56 87 LYS A O 1
ATOM 698 N N . GLU A 1 88 ? 10.248 8.482 -10.485 1.00 96.44 88 GLU A N 1
ATOM 699 C CA . GLU A 1 88 ? 8.851 8.494 -10.046 1.00 96.44 88 GLU A CA 1
ATOM 700 C C . GLU A 1 88 ? 8.413 7.102 -9.587 1.00 96.44 88 GLU A C 1
ATOM 702 O O . GLU A 1 88 ? 7.852 6.968 -8.504 1.00 96.44 88 GLU A O 1
ATOM 707 N N . LEU A 1 89 ? 8.756 6.047 -10.337 1.00 97.19 89 LEU A N 1
ATOM 708 C CA . LEU A 1 89 ? 8.399 4.675 -9.974 1.00 97.19 89 LEU A CA 1
ATOM 709 C C . LEU A 1 89 ? 8.984 4.263 -8.616 1.00 97.19 89 LEU A C 1
ATOM 711 O O . LEU A 1 89 ? 8.329 3.575 -7.841 1.00 97.19 89 LEU A O 1
ATOM 715 N N . ALA A 1 90 ? 10.199 4.717 -8.301 1.00 96.44 90 ALA A N 1
ATOM 716 C CA . ALA A 1 90 ? 10.854 4.448 -7.023 1.00 96.44 90 ALA A CA 1
ATOM 717 C C . ALA A 1 90 ? 10.207 5.160 -5.816 1.00 96.44 90 ALA A C 1
ATOM 719 O O . ALA A 1 90 ? 10.594 4.878 -4.682 1.00 96.44 90 ALA A O 1
ATOM 720 N N . GLN A 1 91 ? 9.264 6.085 -6.034 1.00 94.12 91 GLN A N 1
ATOM 721 C CA . GLN A 1 91 ? 8.463 6.690 -4.961 1.00 94.12 91 GLN A CA 1
ATOM 722 C C . GLN A 1 91 ? 7.259 5.824 -4.578 1.00 94.12 91 GLN A C 1
ATOM 724 O O . GLN A 1 91 ? 6.671 6.037 -3.520 1.00 94.12 91 GLN A O 1
ATOM 729 N N . PHE A 1 92 ? 6.887 4.849 -5.412 1.00 95.06 92 PHE A N 1
ATOM 730 C CA . PHE A 1 92 ? 5.752 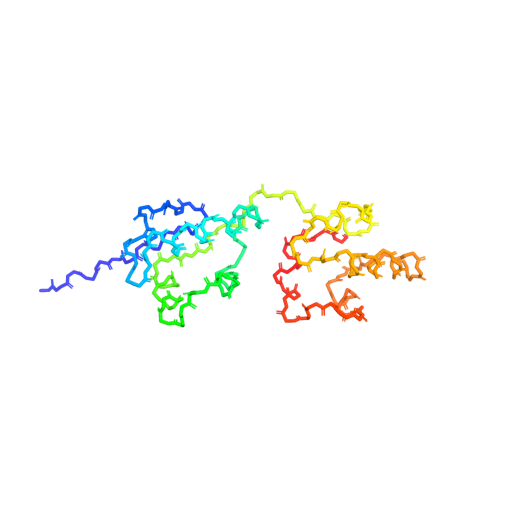3.983 -5.138 1.00 95.06 92 PHE A CA 1
ATOM 731 C C . PHE A 1 92 ? 6.050 3.062 -3.939 1.00 95.06 92 PHE A C 1
ATOM 733 O O . PHE A 1 92 ? 7.061 2.352 -3.969 1.00 95.06 92 PHE A O 1
ATOM 740 N N . PRO A 1 93 ? 5.186 3.001 -2.902 1.00 93.12 93 PRO A N 1
ATOM 741 C CA . PRO A 1 93 ? 5.487 2.292 -1.652 1.00 93.12 93 PRO A CA 1
ATOM 742 C C . PRO A 1 93 ? 5.887 0.819 -1.810 1.00 93.12 93 PRO A C 1
ATOM 744 O O . PRO A 1 93 ? 6.673 0.302 -1.015 1.00 93.12 93 PRO A O 1
ATOM 747 N N . TYR A 1 94 ? 5.383 0.142 -2.846 1.00 94.94 94 TYR A N 1
ATOM 748 C CA . TYR A 1 94 ? 5.692 -1.264 -3.106 1.00 94.94 94 TYR A CA 1
ATOM 749 C C . TYR A 1 94 ? 6.979 -1.486 -3.908 1.00 94.94 94 TYR A C 1
ATOM 751 O O . TYR A 1 94 ? 7.522 -2.592 -3.885 1.00 94.94 94 TYR A O 1
ATOM 759 N N . PHE A 1 95 ? 7.511 -0.462 -4.582 1.00 95.56 95 PHE A N 1
ATOM 760 C CA . PHE A 1 95 ? 8.700 -0.578 -5.424 1.00 95.56 95 PHE A CA 1
ATOM 761 C C . PHE A 1 95 ? 9.860 0.230 -4.855 1.00 95.56 95 PHE A C 1
ATOM 763 O O . PHE A 1 95 ? 10.067 1.402 -5.158 1.00 95.56 95 PHE A O 1
ATOM 770 N N . LYS A 1 96 ? 10.712 -0.448 -4.082 1.00 92.31 96 LYS A N 1
ATOM 771 C CA . LYS A 1 96 ? 12.025 0.106 -3.730 1.00 92.31 96 LYS A CA 1
ATOM 772 C C . LYS A 1 96 ? 12.844 0.357 -4.997 1.00 92.31 96 LYS A C 1
ATOM 774 O O . LYS A 1 96 ? 12.696 -0.357 -5.988 1.00 92.31 96 LYS A O 1
ATOM 779 N N . TYR A 1 97 ? 13.794 1.289 -4.916 1.00 95.69 97 TYR A N 1
ATOM 780 C CA . TYR A 1 97 ? 14.661 1.684 -6.034 1.00 95.69 97 TYR A CA 1
ATOM 781 C C . TYR A 1 97 ? 15.238 0.502 -6.834 1.00 95.69 97 TYR A C 1
ATOM 783 O O . TYR A 1 97 ? 15.233 0.523 -8.062 1.00 95.69 97 TYR A O 1
ATOM 791 N N . ALA A 1 98 ? 15.701 -0.552 -6.150 1.00 96.38 98 ALA A N 1
ATOM 792 C CA . ALA A 1 98 ? 16.250 -1.738 -6.805 1.00 96.38 98 ALA A CA 1
ATOM 793 C C . ALA A 1 98 ? 15.223 -2.445 -7.705 1.00 96.38 98 ALA A C 1
ATOM 795 O O . ALA A 1 98 ? 15.542 -2.752 -8.851 1.00 96.38 98 ALA A O 1
ATOM 796 N N . LEU A 1 99 ? 13.997 -2.658 -7.216 1.00 97.50 99 LEU A N 1
ATOM 797 C CA . LEU A 1 99 ? 12.921 -3.280 -7.989 1.00 97.50 99 LEU A CA 1
ATOM 798 C C . LEU A 1 99 ? 12.437 -2.347 -9.103 1.00 97.50 99 LEU A C 1
ATOM 800 O O . LEU A 1 99 ? 12.326 -2.786 -10.241 1.00 97.50 99 LEU A O 1
ATOM 804 N N . ALA A 1 100 ? 12.254 -1.053 -8.820 1.00 98.00 100 ALA A N 1
ATOM 805 C CA . ALA A 1 100 ? 11.905 -0.066 -9.842 1.00 98.00 100 ALA A CA 1
ATOM 806 C C . ALA A 1 100 ? 12.924 -0.070 -11.000 1.00 98.00 100 ALA A C 1
ATOM 808 O O . ALA A 1 100 ? 12.545 -0.086 -12.168 1.00 98.00 100 ALA A O 1
ATOM 809 N N . LYS A 1 101 ? 14.227 -0.159 -10.699 1.00 97.94 101 LYS A N 1
ATOM 810 C CA . LYS A 1 101 ? 15.283 -0.277 -11.717 1.00 97.94 101 LYS A CA 1
ATOM 811 C C . LYS A 1 101 ? 15.155 -1.559 -12.542 1.00 97.94 101 LYS A C 1
ATOM 813 O O . LYS A 1 101 ? 15.348 -1.504 -13.756 1.00 97.94 101 LYS A O 1
ATOM 818 N N . GLN A 1 102 ? 14.837 -2.691 -11.912 1.00 97.94 102 GLN A N 1
ATOM 819 C CA . GLN A 1 102 ? 14.592 -3.948 -12.627 1.00 97.94 102 GLN A CA 1
ATOM 820 C C . GLN A 1 102 ? 13.372 -3.844 -13.549 1.00 97.94 102 GLN A C 1
ATOM 822 O O . GLN A 1 102 ? 13.465 -4.270 -14.692 1.00 97.94 102 GLN A O 1
ATOM 827 N N . ILE A 1 103 ? 12.287 -3.205 -13.101 1.00 98.06 103 ILE A N 1
ATOM 828 C CA . ILE A 1 103 ? 11.080 -2.964 -13.908 1.00 98.06 103 ILE A CA 1
ATOM 829 C C . ILE A 1 103 ? 11.404 -2.134 -15.149 1.00 98.06 103 ILE A C 1
ATOM 831 O O . ILE A 1 103 ? 11.115 -2.567 -16.260 1.00 98.06 103 ILE A O 1
ATOM 835 N N . ILE A 1 104 ? 12.082 -0.995 -14.989 1.00 97.81 104 ILE A N 1
ATOM 836 C CA . ILE A 1 104 ? 12.451 -0.140 -16.128 1.00 97.81 104 ILE A CA 1
ATOM 837 C C . ILE A 1 104 ? 13.409 -0.865 -17.084 1.00 97.81 104 ILE A C 1
ATOM 839 O O . ILE A 1 104 ? 13.273 -0.751 -18.297 1.00 97.81 104 ILE A O 1
ATOM 843 N N . THR A 1 105 ? 14.363 -1.639 -16.555 1.00 97.50 105 THR A N 1
ATOM 844 C CA . THR A 1 105 ? 15.295 -2.421 -17.387 1.00 97.50 105 THR A CA 1
ATOM 845 C C . THR A 1 105 ? 14.553 -3.497 -18.175 1.00 97.50 105 THR A C 1
ATOM 847 O O . THR A 1 105 ? 14.789 -3.652 -19.370 1.00 97.50 105 THR A O 1
ATOM 850 N N . TYR A 1 106 ? 13.638 -4.216 -17.521 1.00 97.88 106 TYR A N 1
ATOM 851 C CA . TYR A 1 106 ? 12.827 -5.243 -18.160 1.00 97.88 106 TYR A CA 1
ATOM 852 C C . TYR A 1 106 ? 11.965 -4.645 -19.274 1.00 97.88 106 TYR A C 1
ATOM 854 O O . TYR A 1 106 ? 11.982 -5.183 -20.378 1.00 97.88 106 TYR A O 1
ATOM 862 N N . ARG A 1 107 ? 11.298 -3.511 -19.015 1.00 97.62 107 ARG A N 1
ATOM 863 C CA . ARG A 1 107 ? 10.501 -2.769 -20.004 1.00 97.62 107 ARG A CA 1
ATOM 864 C C . ARG A 1 107 ? 11.320 -2.407 -21.243 1.00 97.62 107 ARG A C 1
ATOM 866 O O . ARG A 1 107 ? 10.931 -2.708 -22.363 1.00 97.62 107 ARG A O 1
ATOM 873 N N . SER A 1 108 ? 12.513 -1.841 -21.053 1.00 96.88 108 SER A N 1
ATOM 874 C CA . SER A 1 108 ? 13.398 -1.472 -22.169 1.00 96.88 108 SER A CA 1
ATOM 875 C C . SER A 1 108 ? 13.890 -2.665 -22.995 1.00 96.88 108 SER A C 1
ATOM 877 O O . SER A 1 108 ? 14.255 -2.490 -24.153 1.00 96.88 108 SER A O 1
ATOM 879 N N . MET A 1 109 ? 13.956 -3.861 -22.402 1.00 96.81 109 MET A N 1
ATOM 880 C CA . MET A 1 109 ? 14.449 -5.071 -23.069 1.00 96.81 109 MET A CA 1
ATOM 881 C C . MET A 1 109 ? 13.340 -5.901 -23.725 1.00 96.81 109 MET A C 1
ATOM 883 O O . MET A 1 109 ? 13.611 -6.564 -24.721 1.00 96.81 109 MET A O 1
ATOM 887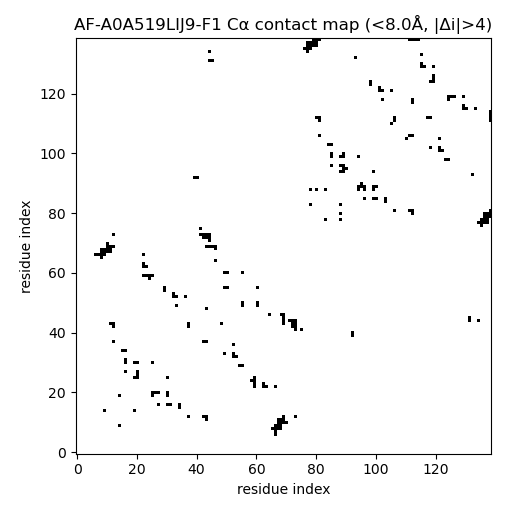 N N . ASN A 1 110 ? 12.128 -5.901 -23.162 1.00 96.50 110 ASN A N 1
ATOM 888 C CA . ASN A 1 110 ? 11.047 -6.811 -23.559 1.00 96.50 110 ASN A CA 1
ATOM 889 C C . ASN A 1 110 ? 9.814 -6.088 -24.123 1.00 96.50 110 ASN A C 1
ATOM 891 O O . ASN A 1 110 ? 8.941 -6.754 -24.669 1.00 96.50 110 ASN A O 1
ATOM 895 N N . GLY A 1 111 ? 9.758 -4.758 -24.025 1.00 96.19 111 GLY A N 1
ATOM 896 C CA . GLY A 1 111 ? 8.589 -3.962 -24.383 1.00 96.19 111 GLY A CA 1
ATOM 897 C C . GLY A 1 111 ? 7.651 -3.721 -23.201 1.00 96.19 111 GLY A C 1
ATOM 898 O O . GLY A 1 111 ? 8.022 -3.906 -22.037 1.00 96.19 111 GLY A O 1
ATOM 899 N N . ASP A 1 112 ? 6.447 -3.270 -23.531 1.00 97.94 112 ASP A N 1
ATOM 900 C CA . ASP A 1 112 ? 5.419 -2.873 -22.575 1.00 97.94 112 ASP A CA 1
ATOM 901 C C . ASP A 1 112 ? 4.876 -4.067 -21.774 1.00 97.94 112 ASP A C 1
ATOM 903 O O . ASP A 1 112 ? 4.832 -5.203 -22.245 1.00 97.94 112 ASP A O 1
ATOM 907 N N . PHE A 1 113 ? 4.464 -3.800 -20.536 1.00 98.38 113 PHE A N 1
ATOM 908 C CA . PHE A 1 113 ? 3.730 -4.738 -19.694 1.00 98.38 113 PHE A CA 1
ATOM 909 C C . PHE A 1 113 ? 2.246 -4.694 -20.058 1.00 98.38 113 PHE A C 1
ATOM 911 O O . PHE A 1 113 ? 1.659 -3.614 -20.044 1.00 98.38 113 PHE A O 1
ATOM 918 N N . GLU A 1 114 ? 1.617 -5.842 -20.302 1.00 97.44 114 GLU A N 1
ATOM 919 C CA . GLU A 1 114 ? 0.176 -5.906 -20.588 1.00 97.44 114 GLU A CA 1
ATOM 920 C C . GLU A 1 114 ? -0.653 -6.088 -19.311 1.00 97.44 114 GLU A C 1
ATOM 922 O O . GLU A 1 114 ? -1.840 -5.762 -19.259 1.00 97.44 114 GLU A O 1
ATOM 927 N N . ASN A 1 115 ? -0.045 -6.671 -18.277 1.00 97.56 115 ASN A N 1
ATOM 928 C CA . ASN A 1 115 ? -0.721 -7.052 -17.045 1.00 97.56 115 ASN A CA 1
ATOM 929 C C . ASN A 1 115 ? 0.265 -7.254 -15.882 1.00 97.56 115 ASN A C 1
ATOM 931 O O . ASN A 1 115 ? 1.490 -7.154 -16.005 1.00 97.56 115 ASN A O 1
ATOM 935 N N . ILE A 1 116 ? -0.292 -7.541 -14.705 1.00 97.62 116 ILE A N 1
ATOM 936 C CA . ILE A 1 116 ? 0.484 -7.729 -13.478 1.00 97.62 116 ILE A CA 1
ATOM 937 C C . ILE A 1 116 ? 1.321 -9.015 -13.516 1.00 97.62 116 ILE A C 1
ATOM 939 O O . ILE A 1 116 ? 2.365 -9.088 -12.865 1.00 97.62 116 ILE A O 1
ATOM 943 N N . GLU A 1 117 ? 0.902 -10.017 -14.290 1.00 97.19 117 GLU A N 1
ATOM 944 C CA . GLU A 1 117 ? 1.621 -11.274 -14.470 1.00 97.19 117 GLU A CA 1
ATOM 945 C C . GLU A 1 117 ? 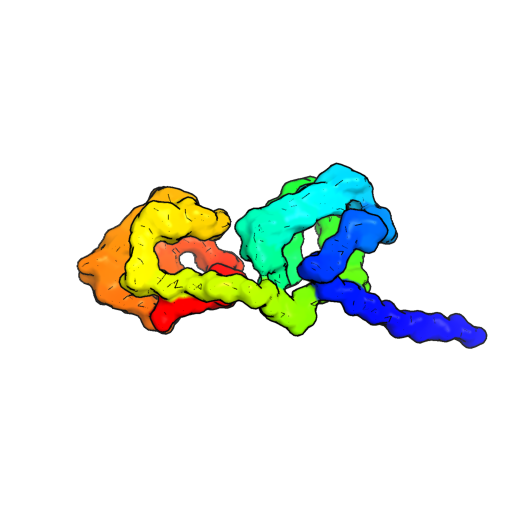2.955 -11.070 -15.202 1.00 97.19 117 GLU A C 1
ATOM 947 O O . GLU A 1 117 ? 3.918 -11.784 -14.914 1.00 97.19 117 GLU A O 1
ATOM 952 N N . ASP A 1 118 ? 3.068 -10.069 -16.079 1.00 97.38 118 ASP A N 1
ATOM 953 C CA . ASP A 1 118 ? 4.349 -9.710 -16.693 1.00 97.38 118 ASP A CA 1
ATOM 954 C C . ASP A 1 118 ? 5.339 -9.149 -15.670 1.00 97.38 118 ASP A C 1
ATOM 956 O O . ASP A 1 118 ? 6.509 -9.541 -15.652 1.00 97.38 118 ASP A O 1
ATOM 960 N N . LEU A 1 119 ? 4.867 -8.299 -14.754 1.00 97.38 119 LEU A N 1
ATOM 961 C CA . LEU A 1 119 ? 5.686 -7.780 -13.656 1.00 97.38 119 LEU A CA 1
ATOM 962 C C . LEU A 1 119 ? 6.098 -8.887 -12.677 1.00 97.38 119 LEU A C 1
ATOM 964 O O . LEU A 1 119 ? 7.213 -8.863 -12.156 1.00 97.38 119 LEU A O 1
ATOM 968 N N . ALA A 1 120 ? 5.244 -9.893 -12.468 1.00 96.31 120 ALA A N 1
ATOM 969 C CA . ALA A 1 120 ? 5.535 -11.029 -11.594 1.00 96.31 120 ALA A CA 1
ATOM 970 C C . ALA A 1 120 ? 6.709 -11.903 -12.083 1.00 96.31 120 ALA A C 1
ATOM 972 O O . ALA A 1 120 ? 7.298 -12.633 -11.285 1.00 96.31 120 ALA A O 1
ATOM 973 N N . LYS A 1 121 ? 7.100 -11.804 -13.364 1.00 95.38 121 LYS A N 1
ATOM 974 C CA . LYS A 1 121 ? 8.290 -12.478 -13.923 1.00 95.38 121 LYS A CA 1
ATOM 975 C C . LYS A 1 121 ? 9.602 -11.828 -13.463 1.00 95.38 121 LYS A C 1
ATOM 977 O O . LYS A 1 121 ? 10.669 -12.434 -13.578 1.00 95.38 121 LYS A O 1
ATOM 982 N N . ILE A 1 122 ? 9.550 -10.600 -12.946 1.00 96.62 122 ILE A N 1
ATOM 983 C CA . ILE A 1 122 ? 10.731 -9.835 -12.545 1.00 96.62 122 ILE A CA 1
ATOM 984 C C . ILE A 1 122 ? 11.219 -10.308 -11.177 1.00 96.62 122 ILE A C 1
ATOM 986 O O . ILE A 1 122 ? 10.486 -10.339 -10.187 1.00 96.62 122 ILE A O 1
ATOM 990 N N . LYS A 1 123 ? 12.513 -10.627 -11.092 1.00 93.69 123 LYS A N 1
ATOM 991 C CA . LYS A 1 123 ? 13.140 -11.067 -9.844 1.00 93.69 123 LYS A CA 1
ATOM 992 C C . LYS A 1 123 ? 12.962 -10.024 -8.735 1.00 93.69 123 LYS A C 1
ATOM 994 O O . LYS A 1 123 ? 13.397 -8.882 -8.864 1.00 93.69 123 LYS A O 1
ATOM 999 N N . GLY A 1 124 ? 12.410 -10.465 -7.605 1.00 92.44 124 GLY A N 1
ATOM 1000 C CA . GLY A 1 124 ? 12.186 -9.626 -6.425 1.00 92.44 124 GLY A CA 1
ATOM 1001 C C . GLY A 1 124 ? 10.855 -8.873 -6.428 1.00 92.44 124 GLY A C 1
ATOM 1002 O O . GLY A 1 124 ? 10.617 -8.100 -5.502 1.00 92.44 124 GLY A O 1
ATOM 1003 N N . PHE A 1 125 ? 9.995 -9.092 -7.426 1.00 96.94 125 PHE A N 1
ATOM 1004 C CA . PHE A 1 125 ? 8.618 -8.617 -7.389 1.00 96.94 125 PHE A CA 1
ATOM 1005 C C . PHE A 1 125 ? 7.827 -9.335 -6.271 1.00 96.94 125 PHE A C 1
ATOM 1007 O O . PHE A 1 125 ? 7.914 -10.562 -6.168 1.00 96.94 125 PHE A O 1
ATOM 1014 N N . PRO A 1 126 ? 7.062 -8.615 -5.427 1.00 95.81 126 PRO A N 1
ATOM 1015 C CA . PRO A 1 126 ? 6.271 -9.209 -4.347 1.00 95.81 126 PRO A CA 1
ATOM 1016 C C . PRO A 1 126 ? 4.983 -9.837 -4.902 1.00 95.81 126 PRO A C 1
ATOM 1018 O O . PRO A 1 126 ? 3.922 -9.209 -4.938 1.00 95.81 126 PRO A O 1
ATOM 1021 N N . VAL A 1 127 ? 5.083 -11.081 -5.373 1.00 96.12 127 VAL A N 1
ATOM 1022 C CA . VAL A 1 127 ? 3.989 -11.813 -6.038 1.00 96.12 127 VAL A CA 1
ATOM 1023 C C . VAL A 1 127 ? 2.750 -11.920 -5.145 1.00 96.12 127 VAL A C 1
ATOM 1025 O O . VAL A 1 127 ? 1.624 -11.796 -5.621 1.00 96.12 127 VAL A O 1
ATOM 1028 N N . GLU A 1 128 ? 2.938 -12.060 -3.835 1.00 94.69 128 GLU A N 1
ATOM 1029 C CA . GLU A 1 128 ? 1.861 -12.097 -2.847 1.00 94.69 128 GLU A CA 1
ATOM 1030 C C . GLU A 1 128 ? 1.035 -10.801 -2.804 1.00 94.69 128 GLU A C 1
ATOM 1032 O O . GLU A 1 128 ? -0.138 -10.825 -2.435 1.00 94.69 128 GLU A O 1
ATOM 1037 N N . LYS A 1 129 ? 1.615 -9.676 -3.243 1.00 95.19 129 LYS A N 1
ATOM 1038 C CA . LYS A 1 129 ? 0.954 -8.367 -3.315 1.00 95.19 129 LYS A CA 1
ATOM 1039 C C . LYS A 1 129 ? 0.484 -7.997 -4.717 1.00 95.19 129 LYS A C 1
ATOM 1041 O O . LYS A 1 129 ? -0.079 -6.917 -4.879 1.00 95.19 129 LYS A O 1
ATOM 1046 N N . ALA A 1 130 ? 0.661 -8.865 -5.717 1.00 96.44 130 ALA A N 1
ATOM 1047 C CA . ALA A 1 130 ? 0.334 -8.581 -7.117 1.00 96.44 130 ALA A CA 1
ATOM 1048 C C . ALA A 1 130 ? -1.080 -8.001 -7.282 1.00 96.44 130 ALA A C 1
ATOM 1050 O O . ALA A 1 130 ? -1.254 -6.948 -7.890 1.00 96.44 130 ALA A O 1
ATOM 1051 N N . LYS A 1 131 ? -2.082 -8.628 -6.651 1.00 95.56 131 LYS A N 1
ATOM 1052 C CA . LYS A 1 131 ? -3.480 -8.171 -6.709 1.00 95.56 131 LYS A CA 1
ATOM 1053 C C . LYS A 1 131 ? -3.646 -6.737 -6.206 1.00 95.56 131 LYS A C 1
ATOM 1055 O O . LYS A 1 131 ? -4.275 -5.937 -6.891 1.00 95.56 131 LYS A O 1
ATOM 1060 N N . ILE A 1 132 ? -3.049 -6.413 -5.055 1.00 96.25 132 ILE A N 1
ATOM 1061 C CA . ILE A 1 132 ? -3.093 -5.073 -4.449 1.00 96.25 132 ILE A CA 1
ATOM 1062 C C . ILE A 1 132 ? -2.343 -4.076 -5.332 1.00 96.25 132 ILE A C 1
ATOM 1064 O O . ILE A 1 132 ? -2.881 -3.024 -5.654 1.00 96.25 132 ILE A O 1
ATOM 1068 N N . ILE A 1 133 ? -1.131 -4.424 -5.768 1.00 96.88 133 ILE A N 1
ATOM 1069 C CA . ILE A 1 133 ? -0.299 -3.575 -6.625 1.00 96.88 133 ILE A CA 1
ATOM 1070 C C . ILE A 1 133 ? -1.023 -3.247 -7.932 1.00 96.88 133 ILE A C 1
ATOM 1072 O O . ILE A 1 133 ? -1.019 -2.086 -8.327 1.00 96.88 133 ILE A O 1
ATOM 1076 N N . SER A 1 134 ? -1.707 -4.209 -8.564 1.00 96.69 134 SER A N 1
ATOM 1077 C CA . SER A 1 134 ? -2.415 -3.972 -9.833 1.00 96.69 134 SER A CA 1
ATOM 1078 C C . SER A 1 134 ? -3.493 -2.883 -9.732 1.00 96.69 134 SER A C 1
ATOM 1080 O O . SER A 1 134 ? -3.757 -2.190 -10.710 1.00 96.69 134 SER A O 1
ATOM 1082 N N . LEU A 1 135 ? -4.068 -2.663 -8.540 1.00 95.88 135 LEU A N 1
ATOM 1083 C CA . LEU A 1 135 ? -5.058 -1.603 -8.316 1.00 95.88 135 LEU A CA 1
ATOM 1084 C C . LEU A 1 135 ? -4.448 -0.198 -8.447 1.00 95.88 135 LEU A C 1
ATOM 1086 O O . LEU A 1 135 ? -5.175 0.751 -8.741 1.00 95.88 135 LEU A O 1
ATOM 1090 N N . TYR A 1 136 ? -3.128 -0.072 -8.276 1.00 96.00 136 TYR A N 1
ATOM 1091 C CA . TYR A 1 136 ? -2.384 1.179 -8.419 1.00 96.00 136 TYR A CA 1
ATOM 1092 C C . TYR A 1 136 ? -1.826 1.411 -9.825 1.00 96.00 136 TYR A C 1
ATOM 1094 O O . TYR A 1 136 ? -1.424 2.533 -10.128 1.00 96.00 136 TYR A O 1
ATOM 1102 N N . LEU A 1 137 ? -1.772 0.380 -10.670 1.00 96.25 137 LEU A N 1
ATOM 1103 C CA . LEU A 1 137 ? -1.112 0.451 -11.970 1.00 96.25 137 LEU A CA 1
ATOM 1104 C C . LEU A 1 137 ? -2.109 0.667 -13.113 1.00 96.25 137 LEU A C 1
ATOM 1106 O O . LEU A 1 137 ? -3.276 0.259 -13.066 1.00 96.25 137 LEU A O 1
ATOM 1110 N N . GLU A 1 138 ? -1.602 1.325 -14.142 1.00 96.75 138 GLU A N 1
ATOM 1111 C CA . GLU A 1 138 ? -2.160 1.447 -15.480 1.00 96.75 138 GLU A CA 1
ATOM 1112 C C . GLU A 1 138 ? -1.127 0.837 -16.433 1.00 96.75 138 GLU A C 1
ATOM 1114 O O . GLU A 1 138 ? 0.042 1.234 -16.402 1.00 96.75 138 GLU A O 1
ATOM 1119 N N . PHE A 1 139 ? -1.558 -0.188 -17.167 1.00 96.06 139 PHE A N 1
ATOM 1120 C CA . PHE A 1 139 ? -0.777 -0.897 -18.178 1.00 96.06 139 PHE A CA 1
ATOM 1121 C C . PHE A 1 139 ? -1.021 -0.226 -19.525 1.00 96.06 139 PHE A C 1
ATOM 1123 O O . PHE A 1 139 ? -2.212 -0.005 -19.837 1.00 96.06 139 PHE A O 1
#